Protein AF-A0A4Q1JW23-F1 (afdb_monomer)

pLDDT: mean 75.04, std 18.19, range [38.28, 92.5]

Foldseek 3Di:
DDDDDDDDDDDPPDDDPPPPVDPDQPQDDLVLQLLLLVLVLVLCVVPDVCSVPVVSSVVCSVVSSVCSNVVNQDGPVLSVQSVVDPDSVSSVVSNDPPPPPPD

Secondary structure (DSSP, 8-state):
-----------------------PPPPPPHHHHHHHHHHHHHHHHHH-GGGGSHHHHHHHHHHHHHHHHHTSS--HHHHHHHHH--SHHHHHHHT-SSSSS--

Structure (mmCIF, N/CA/C/O backbone):
data_AF-A0A4Q1JW23-F1
#
_entry.id   AF-A0A4Q1JW23-F1
#
loop_
_atom_site.group_PDB
_atom_site.id
_atom_site.type_symbol
_atom_site.label_atom_id
_atom_site.label_alt_id
_atom_site.label_comp_id
_atom_site.label_asym_id
_atom_site.label_entity_id
_atom_site.label_seq_id
_atom_site.pdbx_PDB_ins_code
_atom_site.Cartn_x
_atom_site.Cartn_y
_atom_site.Cartn_z
_atom_site.occupancy
_atom_site.B_iso_or_equiv
_atom_site.auth_seq_id
_atom_site.auth_comp_id
_atom_site.auth_asym_id
_atom_site.auth_atom_id
_atom_site.pdbx_PDB_model_num
ATOM 1 N N . MET A 1 1 ? 0.743 -20.615 67.972 1.00 42.25 1 MET A N 1
ATOM 2 C CA . MET A 1 1 ? 1.795 -20.638 66.935 1.00 42.25 1 MET A CA 1
ATOM 3 C C . MET A 1 1 ? 1.585 -21.886 66.090 1.00 42.25 1 MET A C 1
ATOM 5 O O . MET A 1 1 ? 1.477 -22.944 66.692 1.00 42.25 1 MET A O 1
ATOM 9 N N . ALA A 1 2 ? 1.523 -21.705 64.759 1.00 38.56 2 ALA A N 1
ATOM 10 C CA . ALA A 1 2 ? 1.448 -22.700 63.669 1.00 38.56 2 ALA A CA 1
ATOM 11 C C . ALA A 1 2 ? 0.201 -23.618 63.618 1.00 38.56 2 ALA A C 1
ATOM 13 O O . ALA A 1 2 ? -0.275 -24.062 64.649 1.00 38.56 2 ALA A O 1
ATOM 14 N N . SER A 1 3 ? -0.341 -24.065 62.482 1.00 50.47 3 SER A N 1
ATOM 15 C CA . SER A 1 3 ? -0.472 -23.611 61.085 1.00 50.47 3 SER A CA 1
ATOM 16 C C . SER A 1 3 ? -1.091 -24.798 60.314 1.00 50.47 3 SER A C 1
ATOM 18 O O . SER A 1 3 ? -0.772 -25.941 60.623 1.00 50.47 3 SER A O 1
ATOM 20 N N . HIS A 1 4 ? -1.872 -24.505 59.266 1.00 41.56 4 HIS A N 1
ATOM 21 C CA . HIS A 1 4 ? -2.371 -25.400 58.194 1.00 41.56 4 HIS A CA 1
ATOM 22 C C . HIS A 1 4 ? -3.663 -26.197 58.504 1.00 41.56 4 HIS A C 1
ATOM 24 O O . HIS A 1 4 ? -3.828 -26.742 59.582 1.00 41.56 4 HIS A O 1
ATOM 30 N N . GLY A 1 5 ? -4.636 -26.325 57.596 1.00 42.97 5 GLY A N 1
ATOM 31 C CA . GLY A 1 5 ? -4.607 -26.064 56.161 1.00 42.97 5 GLY A CA 1
ATOM 32 C C . GLY A 1 5 ? -5.998 -25.830 55.573 1.00 42.97 5 GLY A C 1
ATOM 33 O O . GLY A 1 5 ? -6.986 -26.445 55.968 1.00 42.97 5 GLY A O 1
ATOM 34 N N . ALA A 1 6 ? -6.032 -24.925 54.599 1.00 57.34 6 ALA A N 1
ATOM 35 C CA . ALA A 1 6 ? -7.174 -24.651 53.750 1.00 57.34 6 ALA A CA 1
ATOM 36 C C . ALA A 1 6 ? -7.366 -25.793 52.736 1.00 57.34 6 ALA A C 1
ATOM 38 O O . ALA A 1 6 ? -6.473 -26.100 51.949 1.00 57.34 6 ALA A O 1
ATOM 39 N N . LYS A 1 7 ? -8.549 -26.405 52.759 1.00 54.84 7 LYS A N 1
ATOM 40 C CA . LYS A 1 7 ? -9.127 -27.235 51.693 1.00 54.84 7 LYS A CA 1
ATOM 41 C C . LYS A 1 7 ? -10.584 -26.765 51.625 1.00 54.84 7 LYS A C 1
ATOM 43 O O . LYS A 1 7 ? -11.322 -26.970 52.575 1.00 54.84 7 LYS A O 1
ATOM 48 N N . GLY A 1 8 ? -10.997 -25.922 50.687 1.00 46.34 8 GLY A N 1
ATOM 49 C CA . GLY A 1 8 ? -10.932 -26.158 49.255 1.00 46.34 8 GLY A CA 1
ATOM 50 C C . GLY A 1 8 ? -12.203 -26.895 48.850 1.00 46.34 8 GLY A C 1
ATOM 51 O O . GLY A 1 8 ? -12.252 -28.107 48.990 1.00 46.34 8 GLY A O 1
ATOM 52 N N . SER A 1 9 ? -13.224 -26.172 48.387 1.00 50.97 9 SER A N 1
ATOM 53 C CA . SER A 1 9 ? -14.016 -26.610 47.235 1.00 50.97 9 SER A CA 1
ATOM 54 C C . SER A 1 9 ? -14.962 -25.507 46.795 1.00 50.97 9 SER A C 1
ATOM 56 O O . SER A 1 9 ? -15.690 -24.917 47.588 1.00 50.97 9 SER A O 1
ATOM 58 N N . TRP A 1 10 ? -14.847 -25.206 45.513 1.00 53.03 10 TRP A N 1
ATOM 59 C CA . TRP A 1 10 ? -15.371 -24.045 44.832 1.00 53.03 10 TRP A CA 1
ATOM 60 C C . TRP A 1 10 ? -16.858 -24.204 44.531 1.00 53.03 10 TRP A C 1
ATOM 62 O O . TRP A 1 10 ? -17.311 -25.265 44.104 1.00 53.03 10 TRP A O 1
ATOM 72 N N . LEU A 1 11 ? -17.601 -23.116 44.722 1.00 54.66 11 LEU A N 1
ATOM 73 C CA . LEU A 1 11 ? -18.944 -22.970 44.185 1.00 54.66 11 LEU A CA 1
ATOM 74 C C . LEU A 1 11 ? -18.869 -23.073 42.659 1.00 54.66 11 LEU A C 1
ATOM 76 O O . LEU A 1 11 ? -18.077 -22.385 42.014 1.00 54.66 11 LEU A O 1
ATOM 80 N N . LEU A 1 12 ? -19.708 -23.950 42.112 1.00 54.38 12 LEU A N 1
ATOM 81 C CA . LEU A 1 12 ? -20.049 -24.037 40.699 1.00 54.38 12 LEU A CA 1
ATOM 82 C C . LEU A 1 12 ? -20.568 -22.670 40.234 1.00 54.38 12 LEU A C 1
ATOM 84 O O . LEU A 1 12 ? -21.751 -22.359 40.370 1.00 54.38 12 LEU A O 1
ATOM 88 N N . ALA A 1 13 ? -19.670 -21.842 39.704 1.00 55.06 13 ALA A N 1
ATOM 89 C CA . ALA A 1 13 ? -20.032 -20.662 38.941 1.00 55.06 13 ALA A CA 1
ATOM 90 C C . ALA A 1 13 ? -20.553 -21.143 37.584 1.00 55.06 13 ALA A C 1
ATOM 92 O O . ALA A 1 13 ? -19.792 -21.542 36.700 1.00 55.06 13 ALA A O 1
ATOM 93 N N . GLY A 1 14 ? -21.881 -21.188 37.491 1.00 49.25 14 GLY A N 1
ATOM 94 C CA . GLY A 1 14 ? -22.626 -21.523 36.292 1.00 49.25 14 GLY A CA 1
ATOM 95 C C . GLY A 1 14 ? -22.217 -20.656 35.104 1.00 49.25 14 GLY A C 1
ATOM 96 O O . GLY A 1 14 ? -21.920 -19.469 35.226 1.00 49.25 14 GLY A O 1
ATOM 97 N N . ALA A 1 15 ? -22.198 -21.317 33.956 1.00 53.69 15 ALA A N 1
ATOM 98 C CA . ALA A 1 15 ? -21.825 -20.806 32.658 1.00 53.69 15 ALA A CA 1
ATOM 99 C C . ALA A 1 15 ? -22.531 -19.495 32.281 1.00 53.69 15 ALA A C 1
ATOM 101 O O . ALA A 1 15 ? -23.751 -19.452 32.151 1.00 53.69 15 ALA A O 1
ATOM 102 N N . VAL A 1 16 ? -21.728 -18.488 31.943 1.00 54.19 16 VAL A N 1
ATOM 103 C CA . VAL A 1 16 ? -22.010 -17.602 30.809 1.00 54.19 16 VAL A CA 1
ATOM 104 C C . VAL A 1 16 ? -20.715 -17.490 30.011 1.00 54.19 16 VAL A C 1
ATOM 106 O O . VAL A 1 16 ? -20.024 -16.476 30.018 1.00 54.19 16 VAL A O 1
ATOM 109 N N . ALA A 1 17 ? -20.350 -18.578 29.333 1.00 51.59 17 ALA A N 1
ATOM 110 C CA . ALA A 1 17 ? -19.464 -18.477 28.185 1.00 51.59 17 ALA A CA 1
ATOM 111 C C . ALA A 1 17 ? -20.297 -17.863 27.054 1.00 51.59 17 ALA A C 1
ATOM 113 O O . ALA A 1 17 ? -20.873 -18.571 26.229 1.00 51.59 17 ALA A O 1
ATOM 114 N N . ALA A 1 18 ? -20.432 -16.536 27.074 1.00 51.88 18 ALA A N 1
ATOM 115 C CA . ALA A 1 18 ? -20.826 -15.797 25.892 1.00 51.88 18 ALA A CA 1
ATOM 116 C C . ALA A 1 18 ? -19.752 -16.087 24.843 1.00 51.88 18 ALA A C 1
ATOM 118 O O . ALA A 1 18 ? -18.636 -15.572 24.913 1.00 51.88 18 ALA A O 1
ATOM 119 N N . VAL A 1 19 ? -20.073 -16.989 23.919 1.00 52.00 19 VAL A N 1
ATOM 120 C CA . VAL A 1 19 ? -19.316 -17.186 22.691 1.00 52.00 19 VAL A CA 1
ATOM 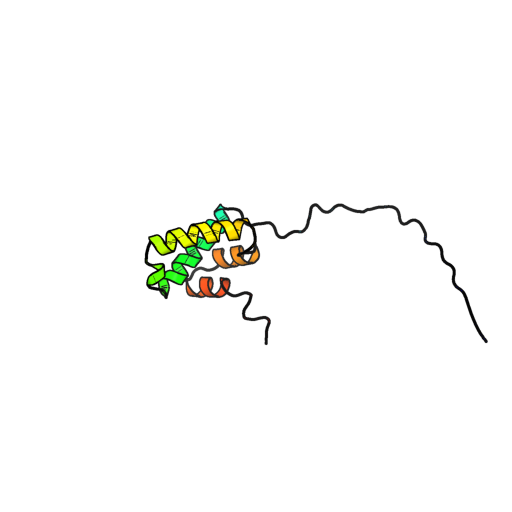121 C C . VAL A 1 19 ? -19.482 -15.885 21.917 1.00 52.00 19 VAL A C 1
ATOM 123 O O . VAL A 1 19 ? -20.428 -15.727 21.152 1.00 52.00 19 VAL A O 1
ATOM 126 N N . LEU A 1 20 ? -18.621 -14.907 22.200 1.00 53.56 20 LEU A N 1
ATOM 127 C CA . LEU A 1 20 ? -18.436 -13.765 21.324 1.00 53.56 20 LEU A CA 1
ATOM 128 C C . LEU A 1 20 ? -17.988 -14.369 19.985 1.00 53.56 20 LEU A C 1
ATOM 130 O O . LEU A 1 20 ? -16.913 -14.979 19.951 1.00 53.56 20 LEU A O 1
ATOM 134 N N . PRO A 1 21 ? -18.791 -14.293 18.905 1.00 51.19 21 PRO A N 1
ATOM 135 C CA . PRO A 1 21 ? -18.267 -14.601 17.584 1.00 51.19 21 PRO A CA 1
ATOM 136 C C . PRO A 1 21 ? -17.061 -13.680 17.396 1.00 51.19 21 PRO A C 1
ATOM 138 O O . PRO A 1 21 ? -17.153 -12.483 17.656 1.00 51.19 21 PRO A O 1
ATOM 141 N N . GLY A 1 22 ? -15.913 -14.292 17.115 1.00 46.56 22 GLY A N 1
ATOM 142 C CA . GLY A 1 22 ? -14.601 -13.753 17.441 1.00 46.56 22 GLY A CA 1
ATOM 143 C C . GLY A 1 22 ? -14.428 -12.258 17.180 1.00 46.56 22 GLY A C 1
ATOM 144 O O . GLY A 1 22 ? -14.607 -11.788 16.059 1.00 46.56 22 GLY A O 1
ATOM 145 N N . CYS A 1 23 ? -13.949 -11.546 18.202 1.00 52.94 23 CYS A N 1
ATOM 146 C CA . CYS A 1 23 ? -13.203 -10.299 18.044 1.00 52.94 23 CYS A CA 1
ATOM 147 C C . CYS A 1 23 ? -11.848 -10.594 17.371 1.00 52.94 23 CYS A C 1
ATOM 149 O O . CYS A 1 23 ? -10.791 -10.375 17.954 1.00 52.94 23 CYS A O 1
ATOM 151 N N . GLY A 1 24 ? -11.866 -11.173 16.172 1.00 53.94 24 GLY A N 1
ATOM 152 C CA . GLY A 1 24 ? -10.741 -11.080 15.253 1.00 53.94 24 GLY A CA 1
ATOM 153 C C . GLY A 1 24 ? -10.856 -9.750 14.508 1.00 53.94 24 GLY A C 1
ATOM 154 O O . GLY A 1 24 ? -11.982 -9.314 14.247 1.00 53.94 24 GLY A O 1
ATOM 155 N N . PRO A 1 25 ? -9.746 -9.079 14.164 1.00 57.66 25 PRO A N 1
ATOM 156 C CA . PRO A 1 25 ? -9.819 -7.916 13.291 1.00 57.66 25 PRO A CA 1
ATOM 157 C C . PRO A 1 25 ? -10.544 -8.325 12.004 1.00 57.66 25 PRO A C 1
ATOM 159 O O . PRO A 1 25 ? -10.201 -9.336 11.385 1.00 57.66 25 PRO A O 1
ATOM 162 N N . ALA A 1 26 ? -11.586 -7.578 11.634 1.00 69.38 26 ALA A N 1
ATOM 163 C CA . ALA A 1 26 ? -12.330 -7.839 10.411 1.00 69.38 26 ALA A CA 1
ATOM 164 C C . ALA A 1 26 ? -11.352 -7.804 9.232 1.00 69.38 26 ALA A C 1
ATOM 166 O O . ALA A 1 26 ? -10.740 -6.762 8.971 1.00 69.38 26 ALA A O 1
ATOM 167 N N . LYS A 1 27 ? -11.189 -8.948 8.553 1.00 80.00 27 LYS A N 1
ATOM 168 C CA . LYS A 1 27 ? -10.335 -9.038 7.367 1.00 80.00 27 LYS A CA 1
ATOM 169 C C . LYS A 1 27 ? -10.794 -8.018 6.330 1.00 80.00 27 LYS A C 1
ATOM 171 O O . LYS A 1 27 ? -11.985 -7.708 6.230 1.00 80.00 27 LYS A O 1
ATOM 176 N N . LEU A 1 28 ? -9.837 -7.487 5.583 1.00 88.12 28 LEU A N 1
ATOM 177 C CA . LEU A 1 28 ? -10.134 -6.606 4.467 1.00 88.12 28 LEU A CA 1
ATOM 178 C C . LEU A 1 28 ? -10.785 -7.406 3.341 1.00 88.12 28 LEU A C 1
ATOM 180 O O . LEU A 1 28 ? -10.427 -8.554 3.071 1.00 88.12 28 LEU A O 1
ATOM 184 N N . TH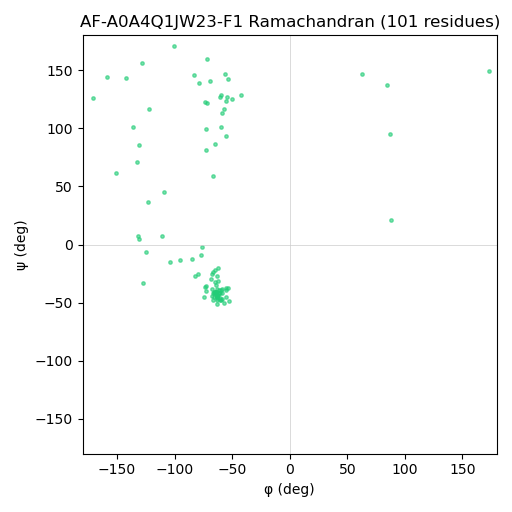R A 1 29 ? -11.770 -6.794 2.699 1.00 91.81 29 THR A N 1
ATOM 185 C CA . THR A 1 29 ? -12.356 -7.324 1.471 1.00 91.81 29 THR A CA 1
ATOM 186 C C . THR A 1 29 ? -11.372 -7.171 0.315 1.00 91.81 29 THR A C 1
ATOM 188 O O . THR A 1 29 ? -10.480 -6.324 0.339 1.00 91.81 29 THR A O 1
ATOM 191 N N . GLU A 1 30 ? -11.563 -7.950 -0.748 1.00 91.06 30 GLU A N 1
ATOM 192 C CA . GLU A 1 30 ? -10.745 -7.838 -1.959 1.00 91.06 30 GLU A CA 1
ATOM 193 C C . GLU A 1 30 ? -10.758 -6.416 -2.540 1.00 91.06 30 GLU A C 1
ATOM 195 O O . GLU A 1 30 ? -9.717 -5.905 -2.939 1.00 91.06 30 GLU A O 1
ATOM 200 N N . GLN A 1 31 ? -11.906 -5.732 -2.513 1.00 92.38 31 GLN A N 1
ATOM 201 C CA . GLN A 1 31 ? -12.023 -4.350 -2.993 1.00 92.38 31 GLN A CA 1
ATOM 202 C C . GLN A 1 31 ? -11.211 -3.367 -2.142 1.00 92.38 31 GLN A C 1
ATOM 204 O O . GLN A 1 31 ? -10.541 -2.492 -2.689 1.00 92.38 31 GLN A O 1
ATOM 209 N N . GLU A 1 32 ? -11.227 -3.528 -0.818 1.00 92.50 32 GLU A N 1
ATOM 210 C CA . GLU A 1 32 ? -10.421 -2.714 0.100 1.00 92.50 32 GLU A CA 1
ATOM 211 C C . GLU A 1 32 ? -8.924 -2.960 -0.124 1.00 92.50 32 GLU A C 1
ATOM 213 O O . GLU A 1 32 ? -8.140 -2.015 -0.192 1.00 92.50 32 GLU A O 1
ATOM 218 N N . CYS A 1 33 ? -8.537 -4.216 -0.344 1.00 92.00 33 CYS A N 1
ATOM 219 C CA . CYS A 1 33 ? -7.170 -4.591 -0.689 1.00 92.00 33 CYS A CA 1
ATOM 220 C C . CYS A 1 33 ? -6.716 -4.021 -2.035 1.00 92.00 33 CYS A C 1
ATOM 222 O O . CYS A 1 33 ? -5.604 -3.506 -2.137 1.00 92.00 33 CYS A O 1
ATOM 224 N N . ILE A 1 34 ? -7.569 -4.056 -3.062 1.00 91.94 34 ILE A N 1
ATOM 225 C CA . ILE A 1 34 ? -7.288 -3.435 -4.364 1.00 91.94 34 ILE A CA 1
ATOM 226 C C . ILE A 1 34 ? -7.098 -1.922 -4.200 1.00 91.94 34 ILE A C 1
ATOM 228 O O . ILE A 1 34 ? -6.178 -1.356 -4.790 1.00 91.94 34 ILE A O 1
ATOM 232 N N . ALA A 1 35 ? -7.926 -1.265 -3.384 1.00 91.25 35 ALA A N 1
ATOM 233 C CA . ALA A 1 35 ? -7.820 0.171 -3.140 1.00 91.25 35 ALA A CA 1
ATOM 234 C C . ALA A 1 35 ? -6.495 0.550 -2.455 1.00 91.25 35 ALA A C 1
ATOM 236 O O . ALA A 1 35 ? -5.833 1.498 -2.888 1.00 91.25 35 ALA A O 1
ATOM 237 N N . ILE A 1 36 ? -6.076 -0.208 -1.433 1.00 90.44 36 ILE A N 1
ATOM 238 C CA . ILE A 1 36 ? -4.754 -0.045 -0.805 1.00 90.44 36 ILE A CA 1
ATOM 239 C C . ILE A 1 36 ? -3.657 -0.264 -1.842 1.00 90.44 36 ILE A C 1
ATOM 241 O O . ILE A 1 36 ? -2.766 0.571 -1.978 1.00 90.44 36 ILE A O 1
ATOM 245 N N . GLN A 1 37 ? -3.753 -1.341 -2.624 1.00 90.62 37 GLN A N 1
ATOM 246 C CA . GLN A 1 37 ? -2.725 -1.7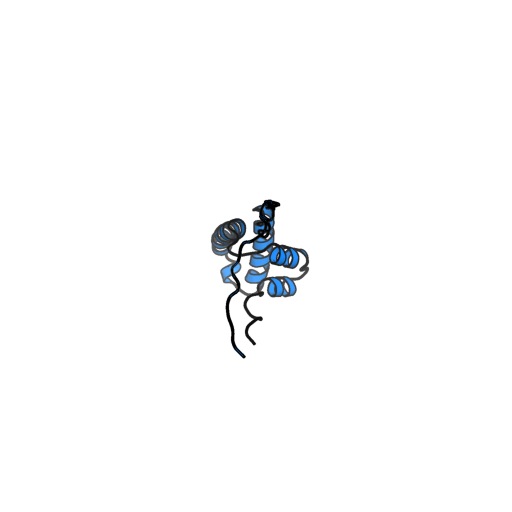05 -3.588 1.00 90.62 37 GLN A CA 1
ATOM 247 C C . GLN A 1 37 ? -2.511 -0.628 -4.650 1.00 90.62 37 GLN A C 1
ATOM 249 O O . GLN A 1 37 ? -1.376 -0.307 -4.989 1.00 90.62 37 GLN A O 1
ATOM 254 N N . GLN A 1 38 ? -3.584 -0.033 -5.169 1.00 89.44 38 GLN A N 1
ATOM 255 C CA . GLN A 1 38 ? -3.481 1.049 -6.149 1.00 89.44 38 GLN A CA 1
ATOM 256 C C . GLN A 1 38 ? -2.754 2.271 -5.576 1.00 89.44 38 GLN A C 1
ATOM 258 O O . GLN A 1 38 ? -1.901 2.852 -6.250 1.00 89.44 38 GLN A O 1
ATOM 263 N N . ARG A 1 39 ? -3.054 2.633 -4.324 1.00 90.00 39 ARG A N 1
ATOM 264 C CA . ARG A 1 39 ? -2.398 3.740 -3.615 1.00 90.00 39 ARG A CA 1
ATOM 265 C C . ARG A 1 39 ? -0.933 3.430 -3.316 1.00 90.00 39 ARG A C 1
ATOM 267 O O . ARG A 1 39 ? -0.075 4.268 -3.577 1.00 90.00 39 ARG A O 1
ATOM 274 N N . GLU A 1 40 ? -0.639 2.217 -2.852 1.00 88.50 40 GLU A N 1
ATOM 275 C CA . GLU A 1 40 ? 0.724 1.729 -2.635 1.00 88.50 40 GLU A CA 1
ATOM 276 C C . GLU A 1 40 ? 1.537 1.797 -3.937 1.00 88.50 40 GLU A C 1
ATOM 278 O O . GLU A 1 40 ? 2.611 2.389 -3.963 1.00 88.50 40 GLU A O 1
ATOM 283 N N . MET A 1 41 ? 1.021 1.268 -5.052 1.00 88.88 41 MET A N 1
ATOM 284 C CA . MET A 1 41 ? 1.736 1.283 -6.335 1.00 88.88 41 MET A CA 1
ATOM 285 C C . MET A 1 41 ? 1.965 2.699 -6.859 1.00 88.88 41 MET A C 1
ATOM 287 O O . MET A 1 41 ? 3.060 2.988 -7.337 1.00 88.88 41 MET A O 1
ATOM 291 N N . ALA A 1 42 ? 0.982 3.596 -6.735 1.00 87.00 42 ALA A N 1
ATOM 292 C CA . ALA A 1 42 ? 1.155 5.001 -7.101 1.00 87.00 42 ALA A CA 1
ATOM 293 C C . ALA A 1 42 ? 2.256 5.673 -6.263 1.00 87.00 42 ALA A C 1
ATOM 295 O O . ALA A 1 42 ? 3.066 6.438 -6.796 1.00 87.00 42 ALA A O 1
ATOM 296 N N . GLN A 1 43 ? 2.327 5.338 -4.973 1.00 89.50 43 GLN A N 1
ATOM 297 C CA . GLN A 1 43 ? 3.377 5.820 -4.091 1.00 89.50 43 GLN A CA 1
ATOM 298 C C . GLN A 1 43 ? 4.747 5.254 -4.480 1.00 89.50 43 GLN A C 1
ATOM 300 O O . GLN A 1 43 ? 5.693 6.024 -4.629 1.00 89.50 43 GLN A O 1
ATOM 305 N N . ILE A 1 44 ? 4.874 3.946 -4.715 1.00 88.88 44 ILE A N 1
ATOM 306 C CA . ILE A 1 44 ? 6.152 3.334 -5.111 1.00 88.88 44 ILE A CA 1
ATOM 307 C C . ILE A 1 44 ? 6.620 3.851 -6.480 1.00 88.88 44 ILE A C 1
ATOM 309 O O . ILE A 1 44 ? 7.796 4.171 -6.647 1.00 88.88 44 ILE A O 1
ATOM 313 N N . ALA A 1 45 ? 5.716 4.014 -7.447 1.00 89.19 45 ALA A N 1
ATOM 314 C CA . ALA A 1 45 ? 6.030 4.558 -8.772 1.00 89.19 45 ALA A CA 1
ATOM 315 C C . ALA A 1 45 ? 6.549 6.007 -8.732 1.00 89.19 45 ALA A C 1
ATOM 317 O O . ALA A 1 45 ? 7.217 6.454 -9.675 1.00 89.19 45 ALA A O 1
ATOM 318 N N . SER A 1 46 ? 6.280 6.746 -7.647 1.00 88.19 46 SER A N 1
ATOM 319 C CA . SER A 1 46 ? 6.816 8.098 -7.469 1.00 88.19 46 SER A CA 1
ATOM 320 C C . SER A 1 46 ? 8.336 8.111 -7.264 1.00 88.19 46 SER A C 1
ATOM 322 O O . SER A 1 46 ? 8.988 9.049 -7.719 1.00 88.19 46 SER A O 1
ATOM 324 N N . TRP A 1 47 ? 8.912 7.055 -6.677 1.00 86.00 47 TRP A N 1
ATOM 325 C CA . TRP A 1 47 ? 10.341 6.976 -6.342 1.00 86.00 47 TRP A CA 1
ATOM 326 C C . TRP A 1 47 ? 11.080 5.760 -6.929 1.00 86.00 47 TRP A C 1
ATOM 328 O O . TRP A 1 47 ? 12.303 5.699 -6.833 1.00 86.00 47 TRP A O 1
ATOM 338 N N . SER A 1 48 ? 10.385 4.812 -7.563 1.00 88.38 48 SER A N 1
ATOM 339 C CA . SER A 1 48 ? 10.982 3.638 -8.212 1.00 88.38 48 SER A CA 1
ATOM 340 C C . SER A 1 48 ? 10.619 3.568 -9.693 1.00 88.38 48 SER A C 1
ATOM 342 O O . SER A 1 48 ? 9.458 3.368 -10.052 1.00 88.38 48 SER A O 1
ATOM 344 N N . ASP A 1 49 ? 11.624 3.662 -10.567 1.00 86.50 49 ASP A N 1
ATOM 345 C CA . ASP A 1 49 ? 11.436 3.515 -12.017 1.00 86.50 49 ASP A CA 1
ATOM 346 C C . ASP A 1 49 ? 10.985 2.099 -12.399 1.00 86.50 49 ASP A C 1
ATOM 348 O O . ASP A 1 49 ? 10.178 1.934 -13.311 1.00 86.50 49 ASP A O 1
ATOM 352 N N . ALA A 1 50 ? 11.425 1.077 -11.655 1.00 83.38 50 ALA A N 1
ATOM 353 C CA . ALA A 1 50 ? 10.965 -0.299 -11.848 1.00 83.38 50 ALA A CA 1
ATOM 354 C C . ALA A 1 50 ? 9.457 -0.437 -11.592 1.00 83.38 50 ALA A C 1
ATOM 356 O O . ALA A 1 50 ? 8.795 -1.228 -12.253 1.00 83.38 50 ALA A O 1
ATOM 357 N N . ALA A 1 51 ? 8.898 0.364 -10.681 1.00 84.25 51 ALA A N 1
ATOM 358 C CA . ALA A 1 51 ? 7.467 0.359 -10.396 1.00 84.25 51 ALA A CA 1
ATOM 359 C C . ALA A 1 51 ? 6.611 1.081 -11.443 1.00 84.25 51 ALA A C 1
ATOM 361 O O . ALA A 1 51 ? 5.386 0.975 -11.412 1.00 84.25 51 ALA A O 1
ATOM 362 N N . ARG A 1 52 ? 7.243 1.782 -12.392 1.00 85.56 52 ARG A N 1
ATOM 363 C CA . ARG A 1 52 ? 6.571 2.347 -13.569 1.00 85.56 52 ARG A CA 1
ATOM 364 C C . ARG A 1 52 ? 6.443 1.331 -14.704 1.00 85.56 52 ARG A C 1
ATOM 366 O O . ARG A 1 52 ? 5.699 1.582 -15.649 1.00 85.56 52 ARG A O 1
ATOM 373 N N . ASP A 1 53 ? 7.144 0.199 -14.616 1.00 90.31 53 ASP A N 1
ATOM 374 C CA . ASP A 1 53 ? 6.962 -0.907 -15.546 1.00 90.31 53 ASP A CA 1
ATOM 375 C C . ASP A 1 53 ? 5.610 -1.603 -15.276 1.00 90.31 53 ASP A C 1
ATOM 377 O O . ASP A 1 53 ? 5.356 -2.079 -14.164 1.00 90.31 53 ASP A O 1
ATOM 381 N N . PRO A 1 54 ? 4.713 -1.682 -16.275 1.00 83.19 54 PRO A N 1
ATOM 382 C CA . PRO A 1 54 ? 3.368 -2.212 -16.075 1.00 83.19 54 PRO A CA 1
ATOM 383 C C . PRO A 1 54 ? 3.358 -3.713 -15.767 1.00 83.19 54 PRO A C 1
ATOM 385 O O . PRO A 1 54 ? 2.425 -4.191 -15.121 1.00 83.19 54 PRO A O 1
ATOM 388 N N . LYS A 1 55 ? 4.380 -4.466 -16.195 1.00 87.44 55 LYS A N 1
ATOM 389 C CA . LYS A 1 55 ? 4.489 -5.897 -15.903 1.00 87.44 55 LYS A CA 1
ATOM 390 C C . LYS A 1 55 ? 4.900 -6.110 -14.448 1.00 87.44 55 LYS A C 1
ATOM 392 O O . LYS A 1 55 ? 4.253 -6.891 -13.754 1.00 87.44 55 LYS A O 1
ATOM 397 N N . TRP A 1 56 ? 5.890 -5.359 -13.967 1.00 88.44 56 TRP A N 1
ATOM 398 C CA . TRP A 1 56 ? 6.269 -5.334 -12.553 1.00 88.44 56 TRP A CA 1
ATOM 399 C C . TRP A 1 56 ? 5.074 -4.974 -11.663 1.00 88.44 56 TRP A C 1
ATOM 401 O O . TRP A 1 56 ? 4.821 -5.643 -10.658 1.00 88.44 56 TRP A O 1
ATOM 411 N N . ALA A 1 57 ? 4.311 -3.947 -12.055 1.00 81.75 57 ALA A N 1
ATOM 412 C CA . ALA A 1 57 ? 3.147 -3.487 -11.303 1.00 81.75 57 ALA A CA 1
ATOM 413 C C . ALA A 1 57 ? 2.029 -4.540 -11.275 1.00 81.75 57 ALA A C 1
ATOM 415 O O . ALA A 1 57 ? 1.442 -4.777 -10.221 1.00 81.75 57 ALA A O 1
ATOM 416 N N . ALA A 1 58 ? 1.758 -5.210 -12.400 1.00 84.12 58 ALA A N 1
ATOM 417 C CA . ALA A 1 58 ? 0.740 -6.256 -12.479 1.00 84.12 58 ALA A CA 1
ATOM 418 C C . ALA A 1 58 ? 1.096 -7.490 -11.630 1.00 84.12 58 ALA A C 1
ATOM 420 O O . ALA A 1 58 ? 0.250 -7.981 -10.881 1.00 84.12 58 ALA A O 1
ATOM 421 N N . GLU A 1 59 ? 2.345 -7.961 -11.706 1.00 86.88 59 GLU A N 1
ATOM 422 C CA . GLU A 1 59 ? 2.823 -9.124 -10.946 1.00 86.88 59 GLU A CA 1
ATOM 423 C C . GLU A 1 59 ? 2.750 -8.879 -9.431 1.00 86.88 59 GLU A C 1
ATOM 425 O O . GLU A 1 59 ? 2.261 -9.728 -8.682 1.00 86.88 59 GLU A O 1
ATOM 430 N N . ARG A 1 60 ? 3.174 -7.695 -8.971 1.00 82.94 60 ARG A N 1
ATOM 431 C CA . ARG A 1 60 ? 3.099 -7.332 -7.548 1.00 82.94 60 ARG A CA 1
ATOM 432 C C . ARG A 1 60 ? 1.685 -7.050 -7.071 1.00 82.94 60 ARG A C 1
ATOM 434 O O . ARG A 1 60 ? 1.340 -7.470 -5.972 1.00 82.94 60 ARG A O 1
ATOM 441 N N . SER A 1 61 ? 0.872 -6.373 -7.879 1.00 82.50 61 SER A N 1
ATOM 442 C CA . SER A 1 61 ? -0.495 -6.018 -7.496 1.00 82.50 61 SER A CA 1
ATOM 443 C C . SER A 1 61 ? -1.325 -7.264 -7.172 1.00 82.50 61 SER A C 1
ATOM 445 O O . SER A 1 61 ? -1.934 -7.335 -6.108 1.00 82.50 61 SER A O 1
ATOM 447 N N . GLY A 1 62 ? -1.269 -8.298 -8.021 1.00 84.00 62 GLY A N 1
ATOM 448 C CA . GLY A 1 62 ? -2.000 -9.547 -7.781 1.00 84.00 62 GLY A CA 1
ATOM 449 C C . GLY A 1 62 ? -1.545 -10.288 -6.518 1.00 84.00 62 GLY A C 1
ATOM 450 O O . GLY A 1 62 ? -2.374 -10.690 -5.701 1.00 84.00 62 GLY A O 1
ATOM 451 N N . ALA A 1 63 ? -0.229 -10.428 -6.324 1.00 84.44 63 ALA A N 1
ATOM 452 C CA . ALA A 1 63 ? 0.328 -11.101 -5.149 1.00 84.44 63 ALA A CA 1
ATOM 453 C C . ALA A 1 63 ? 0.011 -10.353 -3.842 1.00 84.44 63 ALA A C 1
ATOM 455 O O . ALA A 1 63 ? -0.345 -10.968 -2.837 1.00 84.44 63 ALA A O 1
ATOM 456 N N . ASN A 1 64 ? 0.094 -9.023 -3.859 1.00 86.44 64 ASN A N 1
ATOM 457 C CA . ASN A 1 64 ? -0.155 -8.208 -2.678 1.00 86.44 64 ASN A CA 1
ATOM 458 C C . ASN A 1 64 ? -1.646 -8.144 -2.311 1.00 86.44 64 ASN A C 1
ATOM 460 O O . ASN A 1 64 ? -1.967 -8.167 -1.124 1.00 86.44 64 ASN A O 1
ATOM 464 N N . VAL A 1 65 ? -2.560 -8.126 -3.293 1.00 88.56 65 VAL A N 1
ATOM 465 C CA . VAL A 1 65 ? -4.008 -8.232 -3.031 1.00 88.56 65 VAL A CA 1
ATOM 466 C C . VAL A 1 65 ? -4.335 -9.577 -2.388 1.00 88.56 65 VAL A C 1
ATOM 468 O O . VAL A 1 65 ? -5.049 -9.609 -1.388 1.00 88.56 65 VAL A O 1
ATOM 471 N N . ALA A 1 66 ? -3.769 -10.679 -2.892 1.00 88.88 66 ALA A N 1
ATOM 472 C CA . ALA A 1 66 ? -3.974 -12.002 -2.304 1.00 88.88 66 ALA A CA 1
ATOM 473 C C . ALA A 1 66 ? -3.482 -12.070 -0.845 1.00 88.88 66 ALA A C 1
ATOM 475 O O . ALA A 1 66 ? -4.221 -12.522 0.031 1.00 88.88 66 ALA A O 1
ATOM 476 N N . ALA A 1 67 ? -2.281 -11.551 -0.566 1.00 87.12 67 ALA A N 1
ATOM 477 C CA . ALA A 1 67 ? -1.735 -11.466 0.791 1.00 87.12 67 ALA A CA 1
ATOM 478 C C . ALA A 1 67 ? -2.582 -10.557 1.706 1.00 87.12 67 ALA A C 1
ATOM 480 O O . ALA A 1 67 ? -2.814 -10.870 2.873 1.00 87.12 67 ALA A O 1
ATOM 481 N N . CYS A 1 68 ? -3.108 -9.449 1.180 1.00 89.56 68 CYS A N 1
ATOM 482 C CA . CYS A 1 68 ? -4.007 -8.564 1.917 1.00 89.56 68 CYS A CA 1
ATOM 483 C C . CYS A 1 68 ? -5.318 -9.260 2.310 1.00 89.56 68 CYS A C 1
ATOM 485 O O . CYS A 1 68 ? -5.702 -9.225 3.477 1.00 89.56 68 CYS A O 1
ATOM 487 N N . VAL A 1 69 ? -5.970 -9.956 1.372 1.00 88.00 69 VAL A N 1
ATOM 488 C CA . VAL A 1 69 ? -7.213 -10.706 1.639 1.00 88.00 69 VAL A CA 1
ATOM 489 C C . VAL A 1 69 ? -6.963 -11.855 2.622 1.00 88.00 69 VAL A C 1
ATOM 491 O O . VAL A 1 69 ? -7.801 -12.150 3.480 1.00 88.00 69 VAL A O 1
ATOM 494 N N . ALA A 1 70 ? -5.786 -12.483 2.553 1.00 87.56 70 ALA A N 1
ATOM 495 C CA . ALA A 1 70 ? -5.358 -13.477 3.533 1.00 87.56 70 ALA A CA 1
ATOM 496 C C . ALA A 1 70 ? -5.170 -12.877 4.943 1.00 87.56 70 ALA A C 1
ATOM 498 O O . ALA A 1 70 ? -5.333 -13.599 5.934 1.00 87.56 70 ALA A O 1
ATOM 499 N N . GLY A 1 71 ? -4.959 -11.560 5.044 1.00 83.38 71 GLY A N 1
ATOM 500 C CA . GLY A 1 71 ? -4.691 -10.826 6.283 1.00 83.38 71 GLY A CA 1
ATOM 501 C C . GLY A 1 71 ? -3.206 -10.772 6.648 1.00 83.38 71 GLY A C 1
ATOM 502 O O . GLY A 1 71 ? -2.882 -10.596 7.815 1.00 83.38 71 GLY A O 1
ATOM 503 N N . GLU A 1 72 ? -2.315 -10.966 5.675 1.00 85.12 72 GLU A N 1
ATOM 504 C CA . GLU A 1 72 ? -0.861 -11.082 5.870 1.00 85.12 72 GLU A CA 1
ATOM 505 C C . GLU A 1 72 ? -0.111 -9.759 5.670 1.00 85.12 72 GLU A C 1
ATOM 507 O O . GLU A 1 72 ? 1.070 -9.676 5.992 1.00 85.12 72 GLU A O 1
ATOM 512 N N . ARG A 1 73 ? -0.763 -8.741 5.092 1.00 80.94 73 ARG A N 1
ATOM 513 C CA . ARG A 1 73 ? -0.087 -7.514 4.635 1.00 80.94 73 ARG A CA 1
ATOM 514 C C . ARG A 1 73 ? -0.694 -6.214 5.157 1.00 80.94 73 ARG A C 1
ATOM 516 O O . ARG A 1 73 ? 0.047 -5.263 5.362 1.00 80.94 73 ARG A O 1
ATOM 523 N N . TYR A 1 74 ? -2.013 -6.170 5.354 1.00 84.94 74 TYR A N 1
ATOM 524 C CA . TYR A 1 74 ? -2.721 -4.969 5.799 1.00 84.94 74 TYR A CA 1
ATOM 525 C C . TYR A 1 74 ? -3.848 -5.316 6.765 1.00 84.94 74 TYR A C 1
ATOM 527 O O . TYR A 1 74 ? -4.564 -6.309 6.611 1.00 84.94 74 TYR A O 1
ATOM 535 N N . THR A 1 75 ? -4.021 -4.446 7.744 1.00 86.75 75 THR A N 1
ATOM 536 C CA . THR A 1 75 ? -5.081 -4.458 8.740 1.00 86.75 75 THR A CA 1
ATOM 537 C C . THR A 1 75 ? -6.183 -3.463 8.375 1.00 86.75 75 THR A C 1
ATOM 539 O O . THR A 1 75 ? -6.046 -2.613 7.493 1.00 86.75 75 THR A O 1
ATOM 542 N N . ARG A 1 76 ? -7.300 -3.524 9.109 1.00 86.69 76 ARG 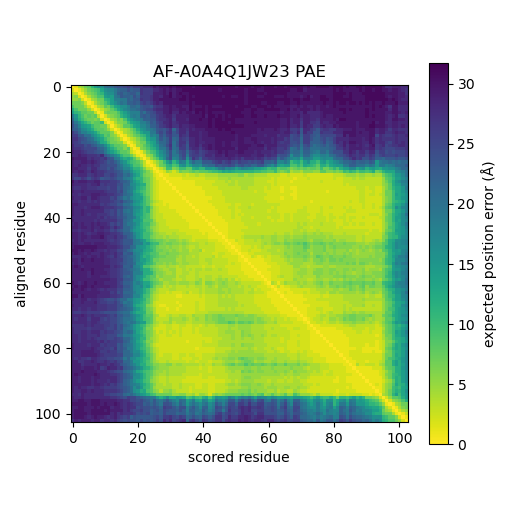A N 1
ATOM 543 C CA . ARG A 1 76 ? -8.357 -2.505 9.038 1.00 86.69 76 ARG A CA 1
ATOM 544 C C . ARG A 1 76 ? -7.825 -1.090 9.313 1.00 86.69 76 ARG A C 1
ATOM 546 O O . ARG A 1 76 ? -8.254 -0.157 8.643 1.00 86.69 76 ARG A O 1
ATOM 553 N N . LYS A 1 77 ? -6.879 -0.947 10.248 1.00 87.19 77 LYS A N 1
ATOM 554 C CA . LYS A 1 77 ? -6.249 0.336 10.592 1.00 87.19 77 LYS A CA 1
ATOM 555 C C . LYS A 1 77 ? -5.412 0.873 9.429 1.00 87.19 77 LYS A C 1
ATOM 557 O O . LYS A 1 77 ? -5.514 2.053 9.103 1.00 87.19 77 LYS A O 1
ATOM 562 N N . ASP A 1 78 ? -4.665 -0.000 8.754 1.00 88.44 78 ASP A N 1
ATOM 563 C CA . ASP A 1 78 ? -3.904 0.383 7.561 1.00 88.44 78 ASP A CA 1
ATOM 564 C C . ASP A 1 78 ? -4.850 0.885 6.475 1.00 88.44 78 ASP A C 1
ATOM 566 O O . ASP A 1 78 ? -4.653 1.974 5.945 1.00 88.44 78 ASP A O 1
ATOM 570 N N . TYR A 1 79 ? -5.935 0.153 6.201 1.00 89.31 79 TYR A N 1
ATOM 5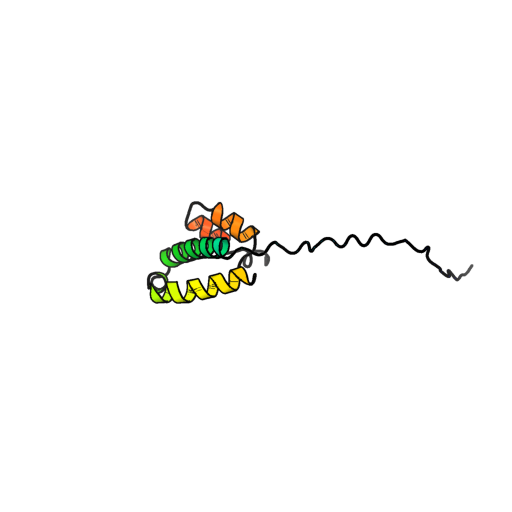71 C CA . TYR A 1 79 ? -6.958 0.596 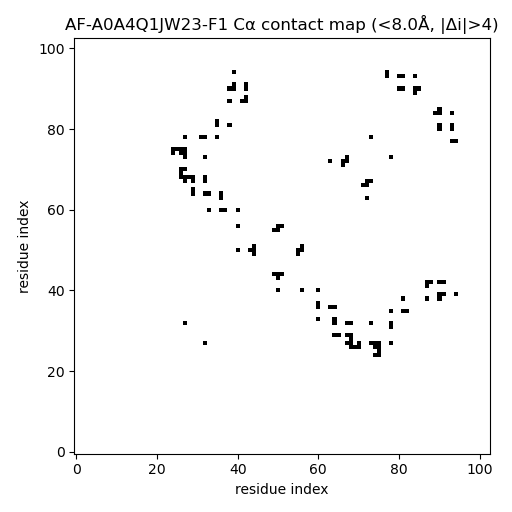5.251 1.00 89.31 79 TYR A CA 1
ATOM 572 C C . TYR A 1 79 ? -7.484 2.000 5.573 1.00 89.31 79 TYR A C 1
ATOM 574 O O . TYR A 1 79 ? -7.520 2.855 4.689 1.00 89.31 79 TYR A O 1
ATOM 582 N N . GLU A 1 80 ? -7.84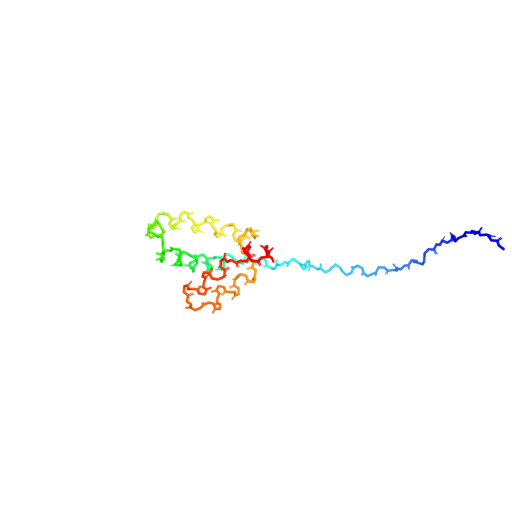9 2.255 6.831 1.00 89.88 80 GLU A N 1
ATOM 583 C CA . GLU A 1 80 ? -8.324 3.563 7.296 1.00 89.88 80 GLU A CA 1
ATOM 584 C C . GLU A 1 80 ? -7.277 4.672 7.094 1.00 89.88 80 GLU A C 1
ATOM 586 O O . GLU A 1 80 ? -7.617 5.777 6.655 1.00 89.88 80 GLU A O 1
ATOM 591 N N . CYS A 1 81 ? -5.995 4.377 7.321 1.00 90.44 81 CYS A N 1
ATOM 592 C CA . CYS A 1 81 ? -4.902 5.290 6.994 1.00 90.44 81 CYS A CA 1
ATOM 593 C C . CYS A 1 81 ? -4.831 5.550 5.481 1.00 90.44 81 CYS A C 1
ATOM 595 O O . CYS A 1 81 ? -4.863 6.697 5.037 1.00 90.44 81 CYS A O 1
ATOM 597 N N . PHE A 1 82 ? -4.820 4.496 4.661 1.00 90.12 82 PHE A N 1
ATOM 598 C CA . PHE A 1 82 ? -4.721 4.618 3.206 1.00 90.12 82 PHE A CA 1
ATOM 599 C C . PHE A 1 82 ? -5.863 5.434 2.599 1.00 90.12 82 PHE A C 1
ATOM 601 O O . PHE A 1 82 ? -5.614 6.190 1.661 1.00 90.12 82 PHE A O 1
ATOM 608 N N . VAL A 1 83 ? -7.099 5.298 3.095 1.00 88.56 83 VAL A N 1
ATOM 609 C CA . VAL A 1 83 ? -8.249 6.058 2.570 1.00 88.56 83 VAL A CA 1
ATOM 610 C C . VAL A 1 83 ? -8.322 7.490 3.092 1.00 88.56 83 VAL A C 1
ATOM 612 O O . VAL A 1 83 ? -8.884 8.338 2.401 1.00 88.56 83 VAL A O 1
ATOM 615 N N . SER A 1 84 ? -7.757 7.772 4.269 1.00 90.88 84 SER A N 1
ATOM 616 C CA . SER A 1 84 ? -7.677 9.132 4.819 1.00 90.88 84 SER A CA 1
ATOM 617 C C . SER A 1 84 ? -6.505 9.935 4.248 1.00 90.88 84 SER A C 1
ATOM 619 O O . SER A 1 84 ? -6.604 11.157 4.121 1.00 90.88 84 SER A O 1
ATOM 621 N N . ALA A 1 85 ? -5.434 9.262 3.823 1.00 90.00 85 ALA A N 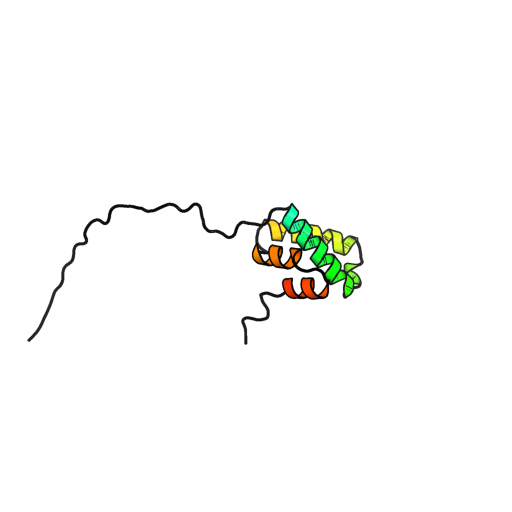1
ATOM 622 C CA . ALA A 1 85 ? -4.308 9.881 3.142 1.00 90.00 85 ALA A CA 1
ATOM 623 C C . ALA A 1 85 ? -4.749 10.546 1.825 1.00 90.00 85 ALA A C 1
ATOM 625 O O . ALA A 1 85 ? -5.363 9.921 0.953 1.00 90.00 85 ALA A O 1
ATOM 626 N N . SER A 1 86 ? -4.412 11.822 1.658 1.00 88.06 86 SER A N 1
ATOM 627 C CA . SER A 1 86 ? -4.744 12.619 0.469 1.00 88.06 86 SER A CA 1
ATOM 628 C C . SER A 1 86 ? -3.542 12.815 -0.455 1.00 88.06 86 SER A C 1
ATOM 630 O O . SER A 1 86 ? -3.699 13.191 -1.616 1.00 88.06 86 SER A O 1
ATOM 632 N N . THR A 1 87 ? -2.337 12.544 0.043 1.00 87.69 87 THR A N 1
ATOM 633 C CA . THR A 1 87 ? -1.080 12.724 -0.678 1.00 87.69 87 THR A CA 1
ATOM 634 C C . THR A 1 87 ? -0.221 11.464 -0.650 1.00 87.69 87 THR A C 1
ATOM 636 O O . THR A 1 87 ? -0.285 10.651 0.268 1.00 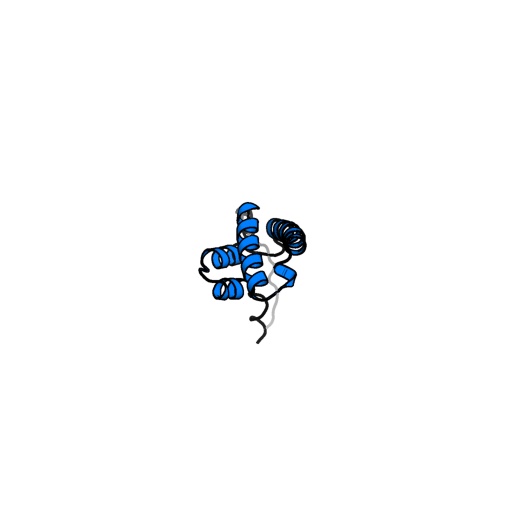87.69 87 THR A O 1
ATOM 639 N N . ASN A 1 88 ? 0.661 11.340 -1.639 1.00 84.62 88 ASN A N 1
ATOM 640 C CA . ASN A 1 88 ? 1.689 10.301 -1.706 1.00 84.62 88 ASN A CA 1
ATOM 641 C C . ASN A 1 88 ? 2.569 10.247 -0.441 1.00 84.62 88 ASN A C 1
ATOM 643 O O . ASN A 1 88 ? 2.906 9.169 0.044 1.00 84.62 88 ASN A O 1
ATOM 647 N N . ALA A 1 89 ? 2.887 11.405 0.144 1.00 84.75 89 ALA A N 1
ATOM 648 C CA . ALA A 1 89 ? 3.645 11.480 1.391 1.00 84.75 89 ALA A CA 1
ATOM 649 C C . ALA A 1 89 ? 2.894 10.832 2.569 1.00 84.75 89 ALA A C 1
ATOM 651 O O . ALA A 1 89 ? 3.484 10.041 3.298 1.00 84.75 89 ALA A O 1
ATOM 652 N N . GLU A 1 90 ? 1.597 11.114 2.719 1.00 86.81 90 GLU A N 1
ATOM 653 C CA . GLU A 1 90 ? 0.743 10.507 3.752 1.00 86.81 90 GLU A CA 1
ATOM 654 C C . GLU A 1 90 ? 0.527 9.009 3.498 1.00 86.81 90 GLU A C 1
ATOM 656 O O . GLU A 1 90 ? 0.587 8.212 4.427 1.00 86.81 90 GLU A O 1
ATOM 661 N N . ILE A 1 91 ? 0.375 8.595 2.235 1.00 86.88 91 ILE A N 1
ATOM 662 C CA . ILE A 1 91 ? 0.325 7.170 1.867 1.00 86.88 91 ILE A CA 1
ATOM 663 C C . ILE A 1 91 ? 1.614 6.461 2.311 1.00 86.88 91 ILE A C 1
ATOM 665 O O . ILE A 1 91 ? 1.560 5.364 2.860 1.00 86.88 91 ILE A O 1
ATOM 669 N N . GLY A 1 92 ? 2.776 7.097 2.133 1.00 85.06 92 GLY A N 1
ATOM 670 C CA . GLY A 1 92 ? 4.056 6.576 2.615 1.00 85.06 92 GLY A CA 1
ATOM 671 C C . GLY A 1 92 ? 4.144 6.439 4.141 1.00 85.06 92 GLY A C 1
ATOM 672 O O . GLY A 1 92 ? 4.864 5.567 4.620 1.00 85.06 92 GLY A O 1
ATOM 673 N N . GLN A 1 93 ? 3.399 7.248 4.901 1.00 86.44 93 GLN A N 1
ATOM 674 C CA . GLN A 1 93 ? 3.297 7.114 6.360 1.00 86.44 93 GLN A CA 1
ATOM 675 C C . GLN A 1 93 ? 2.438 5.904 6.751 1.00 86.44 93 GLN A C 1
ATOM 677 O O . GLN A 1 93 ? 2.790 5.195 7.686 1.00 86.44 93 GLN A O 1
ATOM 682 N N . CYS A 1 94 ? 1.380 5.607 5.990 1.00 86.62 94 CYS A N 1
ATOM 683 C CA . CYS A 1 94 ? 0.550 4.412 6.191 1.00 86.62 94 CYS A CA 1
ATOM 684 C C . CYS A 1 94 ? 1.287 3.099 5.904 1.00 86.62 94 CYS A C 1
ATOM 686 O O . CYS A 1 94 ? 0.910 2.051 6.412 1.00 86.62 94 CYS A O 1
ATOM 688 N N . MET A 1 95 ? 2.338 3.136 5.083 1.00 81.00 95 MET A N 1
ATOM 689 C CA . MET A 1 95 ? 3.152 1.962 4.761 1.00 81.00 95 MET A CA 1
ATOM 690 C C . MET A 1 95 ? 4.121 1.560 5.895 1.00 81.00 95 MET A C 1
ATOM 692 O O . MET A 1 95 ? 4.830 0.569 5.738 1.00 81.00 95 MET A O 1
ATOM 696 N N . ASN A 1 96 ? 4.169 2.302 7.013 1.00 64.06 96 ASN A N 1
ATOM 697 C CA . ASN A 1 96 ? 5.099 2.094 8.130 1.00 64.06 96 ASN A CA 1
ATOM 698 C C . ASN A 1 96 ? 4.386 2.076 9.497 1.00 64.06 96 ASN A C 1
ATOM 700 O O . ASN A 1 96 ? 4.396 3.064 10.226 1.00 64.06 96 ASN A O 1
ATOM 704 N N . GLU A 1 97 ? 3.870 0.914 9.900 1.00 49.06 97 GLU A N 1
ATOM 705 C CA . GLU A 1 97 ? 3.603 0.594 11.315 1.00 49.06 97 GLU A CA 1
ATOM 706 C C . GLU A 1 97 ? 4.334 -0.688 11.767 1.00 49.06 97 GLU A C 1
ATOM 708 O O . GLU A 1 97 ? 3.837 -1.445 12.590 1.00 49.06 97 GLU A O 1
ATOM 713 N N . GLU A 1 98 ? 5.554 -0.922 11.264 1.00 42.47 98 GLU A N 1
ATOM 714 C CA . GLU A 1 98 ? 6.513 -1.879 11.861 1.00 42.47 98 GLU A CA 1
ATOM 715 C C . GLU A 1 98 ? 7.931 -1.298 12.066 1.00 42.47 98 GLU A C 1
ATOM 717 O O . GLU A 1 98 ? 8.829 -1.997 12.523 1.00 42.47 98 GLU A O 1
ATOM 722 N N . SER A 1 99 ? 8.167 -0.005 11.800 1.00 43.59 99 SER A N 1
ATOM 723 C CA . SER A 1 99 ? 9.500 0.614 11.945 1.00 43.59 99 SER A CA 1
ATOM 724 C C . SER A 1 99 ? 9.640 1.633 13.089 1.00 43.59 99 SER A C 1
ATOM 726 O O . SER A 1 99 ? 10.663 2.311 13.152 1.00 43.59 99 SER A O 1
ATOM 728 N N . LEU A 1 100 ? 8.643 1.796 13.970 1.00 44.16 100 LEU A N 1
ATOM 729 C CA . LEU A 1 100 ? 8.647 2.842 15.016 1.00 44.16 100 LEU A CA 1
ATOM 730 C C . LEU A 1 100 ? 8.291 2.365 16.440 1.00 44.16 100 LEU A C 1
ATOM 732 O O . LEU A 1 100 ? 8.226 3.197 17.336 1.00 44.16 100 LEU A O 1
ATOM 736 N N . ASP A 1 101 ? 8.144 1.056 16.678 1.00 38.28 101 ASP A N 1
ATOM 737 C CA . ASP A 1 101 ? 8.040 0.465 18.033 1.00 38.28 101 ASP A CA 1
ATOM 738 C C . ASP A 1 101 ? 9.317 -0.328 18.383 1.00 38.28 101 ASP A C 1
ATOM 740 O O . ASP A 1 101 ? 9.318 -1.482 18.804 1.00 38.28 101 ASP A O 1
ATOM 744 N N . SER A 1 102 ? 10.470 0.271 18.087 1.00 38.59 102 SER A N 1
ATOM 745 C CA . SER A 1 102 ? 11.795 -0.220 18.485 1.00 38.59 102 SER A CA 1
ATOM 746 C C . SER A 1 102 ? 12.743 0.967 18.630 1.00 38.59 102 SER A C 1
ATOM 748 O O . SER A 1 102 ? 13.717 1.115 17.892 1.00 38.59 102 SER A O 1
ATOM 750 N N . SER A 1 103 ? 12.420 1.868 19.555 1.00 40.31 103 SER A N 1
ATOM 751 C CA . SER A 1 103 ? 13.358 2.819 20.164 1.00 40.31 103 SER A CA 1
ATOM 752 C C . SER A 1 103 ? 12.901 3.172 21.571 1.00 40.31 103 SER A C 1
ATOM 754 O O . SER A 1 103 ? 11.695 3.448 21.735 1.00 40.31 103 SER A O 1
#

Sequence (103 aa):
MASHGAKGSWLLAGAVAAVLPGCGPAKLTEQECIAIQQREMAQIASWSDAARDPKWAAERSGANVAACVAGERYTRKDYECFVSASTNAEIGQCMNEESLDSS

Solvent-accessible surface area (backbone atoms only — not comparable to full-atom values): 6488 Å² total; per-residue (Å²): 133,88,81,88,80,94,78,88,83,80,81,84,78,76,85,78,80,73,79,65,79,70,93,57,83,68,67,45,48,63,68,57,24,46,55,45,44,55,54,50,47,57,40,46,37,73,81,30,76,68,47,64,37,67,64,56,40,52,60,48,47,55,54,50,30,51,36,15,45,74,52,75,72,45,51,59,66,40,51,54,40,47,71,69,36,88,45,60,70,48,38,58,53,48,76,55,88,84,82,78,91,82,127

Radius of gyration: 23.87 Å; Cα contacts (8 Å, |Δi|>4): 74; chains: 1; bounding box: 36×40×83 Å

Mean predicted aligned error: 13.39 Å

Organism: NCBI:txid2137479